Protein AF-A0A074Z6B3-F1 (afdb_monomer)

Mean predicted aligned error: 8.86 Å

Radius of gyration: 18.11 Å; Cα contacts (8 Å, |Δi|>4): 253; chains: 1; bounding box: 51×26×56 Å

Organism: Opisthorchis viverrini (NCBI:txid6198)

Solvent-accessible surface area (backbone atoms only — not comparable to full-atom values): 6747 Å² total; per-residue (Å²): 136,85,82,82,79,77,94,78,82,72,80,76,60,65,63,77,74,46,102,78,62,60,15,26,36,58,38,74,76,46,75,43,79,80,41,75,78,48,99,53,28,26,30,35,40,40,35,48,44,63,56,73,76,31,74,46,62,32,32,44,35,40,41,34,45,86,88,68,56,71,48,80,46,81,35,69,59,64,48,52,77,46,76,66,48,47,33,95,45,58,34,40,40,34,39,36,26,24,26,101,91,35,68,24,59,62,34,75,49,75,46,76,55,78,125

Foldseek 3Di:
DDDDDDPDDDLACVVVPDLDDAAFEKADWDKDFPADPDLFWTKIKIFIDGDDSHHFQWKWKWKAAPVRDIDTDIGRHRIDIDGGHTQQGKIWMKIWGHDNHHIHDIDIDIDHNPD

pLDDT: mean 82.65, std 18.63, range [33.31, 97.25]

Nearest PDB structures (foldseek):
  7mrn-assembly1_A  TM=6.875E-01  e=1.734E-03  Mus musculus
  5fn8-assembly1_B  TM=7.226E-01  e=6.589E-03  Rattus norvegicus
  7jgt-assembly1_A  TM=6.713E-01  e=3.271E-02  Caldanaerobacter subterraneus subsp. tengcongensis MB4
  5fmv-assembly2_B  TM=7.186E-01  e=1.383E-01  Homo sapiens
  8vse-assembly1_B  TM=7.416E-01  e=5.546E-01  Homo sapiens

Sequence (115 aa):
MSHHYSPLLIPYTYCLQYPFQEPSRVTGLSSNIEERITDAYVVVKVSWSYEGRCTPSHYIVVYKSVTGHEIYEKVTNRYVVFHWPEVCYPVEVFIQPEASGTRGEPLNQTISLDG

Structure (mmCIF, N/CA/C/O backbone):
data_AF-A0A074Z6B3-F1
#
_entry.id   AF-A0A074Z6B3-F1
#
loop_
_atom_site.group_PDB
_atom_site.id
_atom_site.type_symbol
_atom_site.label_atom_id
_atom_site.label_alt_id
_atom_site.label_comp_id
_atom_site.label_asym_id
_atom_site.label_entity_id
_atom_site.label_seq_id
_atom_site.pdbx_PDB_ins_code
_atom_site.Cartn_x
_atom_site.Cartn_y
_atom_site.Cartn_z
_atom_site.occupancy
_atom_site.B_iso_or_equiv
_atom_site.auth_seq_id
_atom_site.auth_comp_id
_atom_site.auth_asym_id
_atom_site.auth_atom_id
_atom_site.pdbx_PDB_model_num
ATOM 1 N N . MET A 1 1 ? -36.569 -12.163 37.914 1.00 36.69 1 MET A N 1
ATOM 2 C CA . MET A 1 1 ? -36.740 -12.601 36.513 1.00 36.69 1 MET A CA 1
ATOM 3 C C . MET A 1 1 ? -35.398 -12.423 35.830 1.00 36.69 1 MET A C 1
ATOM 5 O O . MET A 1 1 ? -34.980 -11.296 35.609 1.00 36.69 1 MET A O 1
ATOM 9 N N . SER A 1 2 ? -34.666 -13.521 35.653 1.00 33.47 2 SER A N 1
ATOM 10 C CA . SER A 1 2 ? -33.316 -13.520 35.085 1.00 33.47 2 SER A CA 1
ATOM 11 C C . SER A 1 2 ? -33.413 -13.485 33.565 1.00 33.47 2 SER A C 1
ATOM 13 O O . SER A 1 2 ? -33.958 -14.408 32.964 1.00 33.47 2 SER A O 1
ATOM 15 N N . HIS A 1 3 ? -32.904 -12.424 32.941 1.00 33.31 3 HIS A N 1
ATOM 16 C CA . HIS A 1 3 ? -32.759 -12.378 31.492 1.00 33.31 3 HIS A CA 1
ATOM 17 C C . HIS A 1 3 ? -31.548 -13.223 31.086 1.00 33.31 3 HIS A C 1
ATOM 19 O O . HIS A 1 3 ? -30.399 -12.838 31.289 1.00 33.31 3 HIS A O 1
ATOM 25 N N . HIS A 1 4 ? -31.832 -14.396 30.522 1.00 36.84 4 HIS A N 1
ATOM 26 C CA . HIS A 1 4 ? -30.887 -15.185 29.742 1.00 36.84 4 HIS A CA 1
ATOM 27 C C . HIS A 1 4 ? -30.476 -14.385 28.499 1.00 36.84 4 HIS A C 1
ATOM 29 O O . HIS A 1 4 ? -31.269 -14.225 27.573 1.00 36.84 4 HIS A O 1
ATOM 35 N N . TYR A 1 5 ? -29.237 -13.897 28.463 1.00 35.56 5 TYR A N 1
ATOM 36 C CA . TYR A 1 5 ? -28.631 -13.401 27.230 1.00 35.56 5 TYR A CA 1
ATOM 37 C C . TYR A 1 5 ? -28.004 -14.578 26.473 1.00 35.56 5 TYR A C 1
ATOM 39 O O . TYR A 1 5 ? -27.072 -15.217 26.956 1.00 35.56 5 TYR A O 1
ATOM 47 N N . SER A 1 6 ? -28.548 -14.876 25.290 1.00 37.66 6 SER A N 1
ATOM 48 C CA . SER A 1 6 ? -27.937 -15.782 24.309 1.00 37.66 6 SER A CA 1
ATOM 49 C C . SER A 1 6 ? -26.684 -15.132 23.705 1.00 37.66 6 SER A C 1
ATOM 51 O O . SER A 1 6 ? -26.794 -14.021 23.186 1.00 37.66 6 SER A O 1
ATOM 53 N N . PRO A 1 7 ? -25.507 -15.786 23.708 1.00 42.41 7 PRO A N 1
ATOM 54 C CA . PRO A 1 7 ? -24.267 -15.224 23.178 1.00 42.41 7 PRO A CA 1
ATOM 55 C C . PRO A 1 7 ? -24.048 -15.644 21.720 1.00 42.41 7 PRO A C 1
ATOM 57 O O . PRO A 1 7 ? -23.028 -16.227 21.366 1.00 42.41 7 PRO A O 1
ATOM 60 N N . LEU A 1 8 ? -25.025 -15.387 20.860 1.00 46.53 8 LEU A N 1
ATOM 61 C CA . LEU A 1 8 ? -24.901 -15.625 19.427 1.00 46.53 8 LEU A CA 1
ATOM 62 C C . LEU A 1 8 ? -25.591 -14.462 18.738 1.00 46.53 8 LEU A C 1
ATOM 64 O O . LEU A 1 8 ? -26.811 -14.479 18.684 1.00 46.53 8 LEU A O 1
ATOM 68 N N . LEU A 1 9 ? -24.821 -13.448 18.317 1.00 41.47 9 LEU A N 1
ATOM 69 C CA . LEU A 1 9 ? -25.083 -12.553 17.176 1.00 41.47 9 LEU A CA 1
ATOM 70 C C . LEU A 1 9 ? -24.001 -11.440 17.089 1.00 41.47 9 LEU A C 1
ATOM 72 O O . LEU A 1 9 ? -24.008 -10.475 17.843 1.00 41.47 9 LEU A O 1
ATOM 76 N N . ILE A 1 10 ? -23.132 -11.589 16.078 1.00 44.22 10 ILE A N 1
ATOM 77 C CA . ILE A 1 10 ? -22.523 -10.540 15.231 1.00 44.22 10 ILE A CA 1
ATOM 78 C C . ILE A 1 10 ? -21.387 -9.669 15.842 1.00 44.22 10 ILE A C 1
ATOM 80 O O . ILE A 1 10 ? -21.653 -8.696 16.544 1.00 44.22 10 ILE A O 1
ATOM 84 N N . PRO A 1 11 ? -20.104 -9.900 15.477 1.00 46.56 11 PRO A N 1
ATOM 85 C CA . PRO A 1 11 ? -18.972 -9.068 15.923 1.00 46.56 11 PRO A CA 1
ATOM 86 C C . PRO A 1 11 ? -18.930 -7.651 15.309 1.00 46.56 11 PRO A C 1
ATOM 88 O O . PRO A 1 11 ? -18.155 -6.816 15.762 1.00 46.56 11 PRO A O 1
ATOM 91 N N . TYR A 1 12 ? -19.761 -7.359 14.304 1.00 47.44 12 TYR A N 1
ATOM 92 C CA . TYR A 1 12 ? -19.749 -6.103 13.539 1.00 47.44 12 TYR A CA 1
ATOM 93 C C . TYR A 1 12 ? -20.422 -4.911 14.238 1.00 47.44 12 TYR A C 1
ATOM 95 O O . TYR A 1 12 ? -20.181 -3.767 13.860 1.00 47.44 12 TYR A O 1
ATOM 103 N N . THR A 1 13 ? -21.260 -5.143 15.250 1.00 46.38 13 THR A N 1
ATOM 104 C CA . THR A 1 13 ? -22.129 -4.088 15.806 1.00 46.38 13 THR A CA 1
ATOM 105 C C . THR A 1 13 ? -21.433 -3.205 16.849 1.00 46.38 13 THR A C 1
ATOM 107 O O . THR A 1 13 ? -21.888 -2.099 17.126 1.00 46.38 13 THR A O 1
ATOM 110 N N . TYR A 1 14 ? -20.304 -3.647 17.413 1.00 48.72 14 TYR A N 1
ATOM 111 C CA . TYR A 1 14 ? -19.674 -2.961 18.549 1.00 48.72 14 TYR A CA 1
ATOM 112 C C . TYR A 1 14 ? -19.065 -1.596 18.206 1.00 48.72 14 TYR A C 1
ATOM 114 O O . TYR A 1 14 ? -19.064 -0.704 19.052 1.00 48.72 14 TYR A O 1
ATOM 122 N N . CYS A 1 15 ? -18.616 -1.389 16.969 1.00 51.97 15 CYS A N 1
ATOM 123 C CA . CYS A 1 15 ? -17.986 -0.124 16.570 1.00 51.97 15 CYS A CA 1
ATOM 124 C C . CYS A 1 15 ? -19.003 0.969 16.213 1.00 51.97 15 CYS A C 1
ATOM 126 O O . CYS A 1 15 ? -18.628 2.126 16.062 1.00 51.97 15 CYS A O 1
ATOM 128 N N . LEU A 1 16 ? -20.295 0.626 16.127 1.00 51.47 16 LEU A N 1
ATOM 129 C CA . LEU A 1 16 ? -21.389 1.588 15.950 1.00 51.47 16 LEU A CA 1
ATOM 130 C C . LEU A 1 16 ? -21.952 2.097 17.287 1.00 51.47 16 LEU A C 1
ATOM 132 O O . LEU A 1 16 ? -22.786 2.998 17.292 1.00 51.47 16 LEU A O 1
ATOM 136 N N . GLN A 1 17 ? -21.532 1.515 18.418 1.00 49.59 17 GLN A N 1
ATOM 137 C CA . GLN A 1 17 ? -22.194 1.716 19.711 1.00 49.59 17 GLN A CA 1
ATOM 138 C C . GLN A 1 17 ? -21.457 2.688 20.648 1.00 49.59 17 GLN A C 1
ATOM 140 O O . GLN A 1 17 ? -22.031 3.119 21.645 1.00 49.59 17 GLN A O 1
ATOM 145 N N . TYR A 1 18 ? -20.229 3.093 20.300 1.00 50.94 18 TYR A N 1
ATOM 146 C CA . TYR A 1 18 ? -19.475 4.145 20.987 1.00 50.94 18 TYR A CA 1
ATOM 147 C C . TYR A 1 18 ? -18.927 5.149 19.964 1.00 50.94 18 TYR A C 1
ATOM 149 O O . TYR A 1 18 ? -18.315 4.726 18.987 1.00 50.94 18 TYR A O 1
ATOM 157 N N . PRO A 1 19 ? -19.090 6.467 20.171 1.00 53.47 19 PRO A N 1
ATOM 158 C CA . PRO A 1 19 ? -18.846 7.478 19.137 1.00 53.47 19 PRO A CA 1
ATOM 159 C C . PRO A 1 19 ? -17.371 7.677 18.738 1.00 53.47 19 PRO A C 1
ATOM 161 O O . PRO A 1 19 ? -17.085 8.597 17.981 1.00 53.47 19 PRO A O 1
ATOM 164 N N . PHE A 1 20 ? -16.425 6.878 19.245 1.00 57.91 20 PHE A N 1
ATOM 165 C CA . PHE A 1 20 ? -14.997 7.196 19.143 1.00 57.91 20 PHE A CA 1
ATOM 166 C C . PHE A 1 20 ? -14.073 5.973 19.285 1.00 57.91 20 PHE A C 1
ATOM 168 O O . PHE A 1 20 ? -13.114 6.000 20.051 1.00 57.91 20 PHE A O 1
ATOM 175 N N . GLN A 1 21 ? -14.363 4.862 18.601 1.00 69.44 21 GLN A N 1
ATOM 176 C CA . GLN A 1 21 ? -13.379 3.777 18.504 1.00 69.44 21 GLN A CA 1
ATOM 177 C C . GLN A 1 21 ? -12.494 3.973 17.276 1.00 69.44 21 GLN A C 1
ATOM 179 O O . GLN A 1 21 ? -12.975 4.213 16.168 1.00 69.44 21 GLN A O 1
ATOM 184 N N . GLU A 1 22 ? -11.187 3.913 17.510 1.00 82.88 22 GLU A N 1
ATOM 185 C CA . GLU A 1 22 ? -10.175 3.996 16.469 1.00 82.88 22 GLU A CA 1
ATOM 186 C C . GLU A 1 22 ? -10.283 2.774 15.530 1.00 82.88 22 GLU A C 1
ATOM 188 O O . GLU A 1 22 ? -10.503 1.652 16.005 1.00 82.88 22 GLU A O 1
ATOM 193 N N . PRO A 1 23 ? -10.167 2.957 14.201 1.00 89.62 23 PRO A N 1
ATOM 194 C CA . PRO A 1 23 ? -10.106 1.851 13.254 1.00 89.62 23 PRO A CA 1
ATOM 195 C C . PRO A 1 23 ? -8.964 0.890 13.596 1.00 89.62 23 PRO A C 1
ATOM 197 O O . PRO A 1 23 ? -7.897 1.311 14.036 1.00 89.62 23 PRO A O 1
ATOM 200 N N . SER A 1 24 ? -9.170 -0.403 13.347 1.00 91.81 24 SER A N 1
ATOM 201 C CA . SER A 1 24 ? -8.140 -1.420 13.581 1.00 91.81 24 SER A CA 1
ATOM 202 C C . SER A 1 24 ? -6.878 -1.096 12.790 1.00 91.81 24 SER A C 1
ATOM 204 O O . SER A 1 24 ? -6.944 -0.775 11.598 1.00 91.81 24 SER A O 1
ATOM 206 N N . ARG A 1 25 ? -5.734 -1.236 13.461 1.00 92.56 25 ARG A N 1
ATOM 207 C CA . ARG A 1 25 ? -4.411 -1.027 12.883 1.00 92.56 25 ARG A CA 1
ATOM 208 C C . ARG A 1 25 ? -4.192 -1.971 11.704 1.00 92.56 25 ARG A C 1
ATOM 210 O O . ARG A 1 25 ? -4.504 -3.161 11.785 1.00 92.56 25 ARG A O 1
ATOM 217 N N . VAL A 1 26 ? -3.620 -1.441 10.626 1.00 95.88 26 VAL A N 1
ATOM 218 C CA . VAL A 1 26 ? -3.225 -2.220 9.447 1.00 95.88 26 VAL A CA 1
ATOM 219 C C . VAL A 1 26 ? -1.947 -3.009 9.742 1.00 95.88 26 VAL A C 1
ATOM 221 O O . VAL A 1 26 ? -0.985 -2.472 10.290 1.00 95.88 26 VAL A O 1
ATOM 224 N N . THR A 1 27 ? -1.932 -4.287 9.372 1.00 94.56 27 THR A N 1
ATOM 225 C CA . THR A 1 27 ? -0.810 -5.214 9.588 1.00 94.56 27 THR A CA 1
ATOM 226 C C . THR A 1 27 ? -0.641 -6.148 8.389 1.00 94.56 27 THR A C 1
ATOM 228 O O . THR A 1 27 ? -1.467 -6.160 7.479 1.00 94.56 27 THR A O 1
ATOM 231 N N . GLY A 1 28 ? 0.431 -6.948 8.366 1.00 92.50 28 GLY A N 1
ATOM 232 C CA . GLY A 1 28 ? 0.587 -8.034 7.389 1.00 92.50 28 GLY A CA 1
ATOM 233 C C . GLY A 1 28 ? 0.575 -7.572 5.930 1.00 92.50 28 GLY A C 1
ATOM 234 O O . GLY A 1 28 ? -0.088 -8.197 5.101 1.00 92.50 28 GLY A O 1
ATOM 235 N N . LEU A 1 29 ? 1.252 -6.460 5.630 1.00 94.44 29 LEU A N 1
ATOM 236 C CA . LEU A 1 29 ? 1.400 -5.978 4.261 1.00 94.44 29 LEU A CA 1
ATOM 237 C C . LEU A 1 29 ? 2.155 -7.009 3.423 1.00 94.44 29 LEU A C 1
ATOM 239 O O . LEU A 1 29 ? 3.200 -7.517 3.828 1.00 94.44 29 LEU A O 1
ATOM 243 N N . SER A 1 30 ? 1.620 -7.302 2.248 1.00 93.56 30 SER A N 1
ATOM 244 C CA . SER A 1 30 ? 2.207 -8.221 1.284 1.00 93.56 30 SER A CA 1
ATOM 245 C C . SER A 1 30 ? 2.006 -7.700 -0.129 1.00 93.56 30 SER A C 1
ATOM 247 O O . SER A 1 30 ? 1.013 -7.030 -0.427 1.00 93.56 30 SER A O 1
ATOM 249 N N . SER A 1 31 ? 2.954 -8.020 -1.000 1.00 92.94 31 SER A N 1
ATOM 250 C CA . SER A 1 31 ? 2.913 -7.713 -2.422 1.00 92.94 31 SER A CA 1
ATOM 251 C C . SER A 1 31 ? 2.920 -9.002 -3.233 1.00 92.94 31 SER A C 1
ATOM 253 O O . SER A 1 31 ? 3.572 -9.984 -2.880 1.00 92.94 31 SER A O 1
ATOM 255 N N . ASN A 1 32 ? 2.172 -9.003 -4.329 1.00 93.81 32 ASN A N 1
ATOM 256 C CA . ASN A 1 32 ? 2.195 -10.066 -5.318 1.00 93.81 32 ASN A CA 1
ATOM 257 C C . ASN A 1 32 ? 2.232 -9.455 -6.719 1.00 93.81 32 ASN A C 1
ATOM 259 O O . ASN A 1 32 ? 1.458 -8.545 -7.019 1.00 93.81 32 ASN A O 1
ATOM 263 N N . ILE A 1 33 ? 3.145 -9.939 -7.560 1.00 93.81 33 ILE A N 1
ATOM 264 C CA . ILE A 1 33 ? 3.173 -9.591 -8.981 1.00 93.81 33 ILE A CA 1
ATOM 265 C C . ILE A 1 33 ? 2.089 -10.418 -9.669 1.00 93.81 33 ILE A C 1
ATOM 267 O O . ILE A 1 33 ? 2.221 -11.634 -9.782 1.00 93.81 33 ILE A O 1
ATOM 271 N N . GLU A 1 34 ? 1.040 -9.745 -10.129 1.00 95.75 34 GLU A N 1
ATOM 272 C CA . GLU A 1 34 ? -0.065 -10.371 -10.863 1.00 95.75 34 GLU A CA 1
ATOM 273 C C . GLU A 1 34 ? 0.297 -10.533 -12.348 1.00 95.75 34 GLU A C 1
ATOM 275 O O . GLU A 1 34 ? -0.074 -11.517 -12.984 1.00 95.75 34 GLU A O 1
ATOM 280 N N . GLU A 1 35 ? 1.063 -9.587 -12.902 1.00 9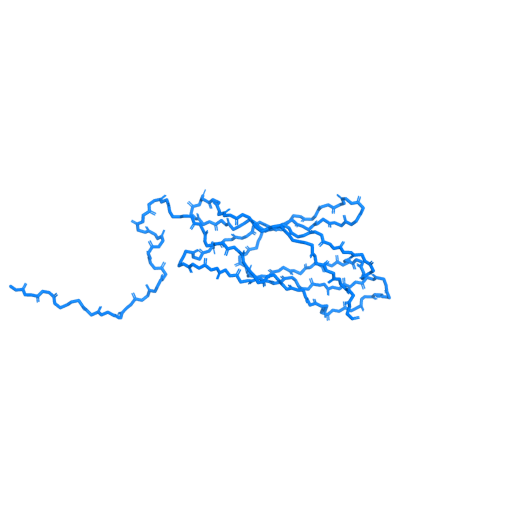5.62 35 GLU A N 1
ATOM 281 C CA . GLU A 1 35 ? 1.462 -9.577 -14.311 1.00 95.62 35 GLU A CA 1
ATOM 282 C C . GLU A 1 35 ? 2.825 -8.892 -14.496 1.00 95.62 35 GLU A C 1
ATOM 284 O O . GLU A 1 35 ? 3.122 -7.888 -13.846 1.00 95.62 35 GLU A O 1
ATOM 289 N N . ARG A 1 36 ? 3.655 -9.407 -15.411 1.00 94.44 36 ARG A N 1
ATOM 290 C CA . ARG A 1 36 ? 4.854 -8.716 -15.916 1.00 94.44 36 ARG A CA 1
ATOM 291 C C . ARG A 1 36 ? 4.514 -8.075 -17.255 1.00 94.44 36 ARG A C 1
ATOM 293 O O . ARG A 1 36 ? 4.300 -8.789 -18.228 1.00 94.44 36 ARG A O 1
ATOM 300 N N . ILE A 1 37 ? 4.469 -6.745 -17.289 1.00 93.56 37 ILE A N 1
ATOM 301 C CA . ILE A 1 37 ? 4.149 -5.987 -18.504 1.00 93.56 37 ILE A CA 1
ATOM 302 C C . ILE A 1 37 ? 5.383 -5.925 -19.410 1.00 93.56 37 ILE A C 1
ATOM 304 O O . ILE A 1 37 ? 5.301 -6.146 -20.616 1.00 93.56 37 ILE A O 1
ATOM 308 N N . THR A 1 38 ? 6.543 -5.641 -18.813 1.00 92.12 38 THR A N 1
ATOM 309 C CA . THR A 1 38 ? 7.865 -5.707 -19.447 1.00 92.12 38 THR A CA 1
ATOM 310 C C . THR A 1 38 ? 8.880 -6.284 -18.456 1.00 92.12 38 THR A C 1
ATOM 312 O O . THR A 1 38 ? 8.544 -6.559 -17.303 1.00 92.12 38 THR A O 1
ATOM 315 N N . ASP A 1 39 ? 10.145 -6.413 -18.865 1.00 89.50 39 ASP A N 1
ATOM 316 C CA . ASP A 1 39 ? 11.232 -6.775 -17.943 1.00 89.50 39 ASP A CA 1
ATOM 317 C C . ASP A 1 39 ? 11.440 -5.733 -16.826 1.00 89.50 39 ASP A C 1
ATOM 319 O O . ASP A 1 39 ? 11.986 -6.057 -15.773 1.00 89.50 39 ASP A O 1
ATOM 323 N N . ALA A 1 40 ? 10.982 -4.493 -17.036 1.00 89.50 40 ALA A N 1
ATOM 324 C CA . ALA A 1 40 ? 11.098 -3.399 -16.076 1.00 89.50 40 ALA A CA 1
ATOM 325 C C . ALA A 1 40 ? 9.811 -3.153 -15.273 1.00 89.50 40 ALA A C 1
ATOM 327 O O . ALA A 1 40 ? 9.904 -2.789 -14.103 1.00 89.50 40 ALA A O 1
ATOM 328 N N . TYR A 1 41 ? 8.628 -3.348 -15.869 1.00 91.44 41 TYR A N 1
ATOM 329 C CA . TYR A 1 41 ? 7.344 -2.932 -15.293 1.00 91.44 41 TYR A CA 1
ATOM 330 C C . TYR 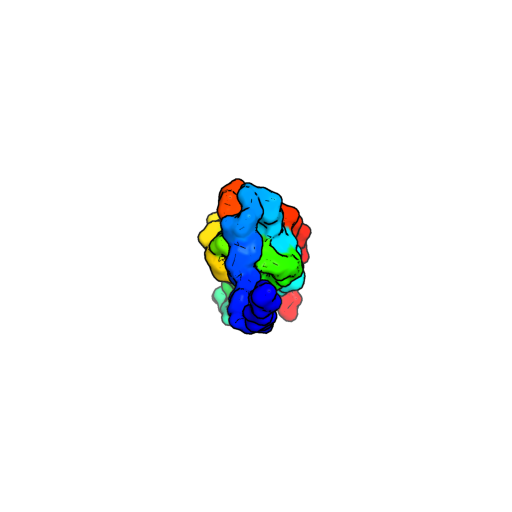A 1 41 ? 6.399 -4.101 -15.012 1.00 91.44 41 TYR A C 1
ATOM 332 O O . TYR A 1 41 ? 6.246 -5.012 -15.828 1.00 91.44 41 TYR A O 1
ATOM 340 N N . VAL A 1 42 ? 5.696 -4.030 -13.883 1.00 93.69 42 VAL A N 1
ATOM 341 C CA . VAL A 1 42 ? 4.740 -5.051 -13.421 1.00 93.69 42 VAL A CA 1
ATOM 342 C C . VAL A 1 42 ? 3.362 -4.470 -13.110 1.00 93.69 42 VAL A C 1
ATOM 344 O O . VAL A 1 42 ? 3.176 -3.258 -13.036 1.00 93.69 42 VAL A O 1
ATOM 3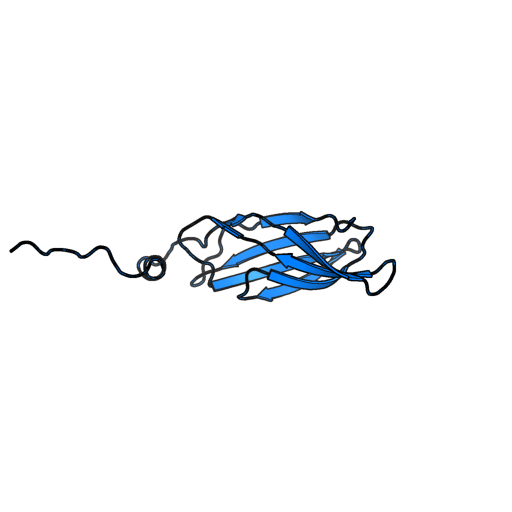47 N N . VAL A 1 43 ? 2.388 -5.353 -12.913 1.00 94.00 43 VAL A N 1
ATOM 348 C CA . VAL A 1 43 ? 1.161 -5.088 -12.161 1.00 94.00 43 VAL A CA 1
ATOM 349 C C . VAL A 1 43 ? 1.315 -5.752 -10.799 1.00 94.00 43 VAL A C 1
ATOM 351 O O . VAL A 1 43 ? 1.557 -6.957 -10.713 1.00 94.00 43 VAL A O 1
ATOM 354 N N . VAL A 1 44 ? 1.190 -4.969 -9.728 1.00 93.19 44 VAL A N 1
ATOM 355 C CA . VAL A 1 44 ? 1.377 -5.450 -8.354 1.00 93.19 44 VAL A CA 1
ATOM 356 C C . VAL A 1 44 ? 0.087 -5.295 -7.579 1.00 93.19 44 VAL A C 1
ATOM 358 O O . VAL A 1 44 ? -0.450 -4.194 -7.447 1.00 93.19 44 VAL A O 1
ATOM 361 N N . LYS A 1 45 ? -0.373 -6.395 -6.993 1.00 95.25 45 LYS A N 1
ATOM 362 C CA . LYS A 1 45 ? -1.400 -6.379 -5.965 1.00 95.25 45 LYS A CA 1
ATOM 363 C C . LYS A 1 45 ? -0.74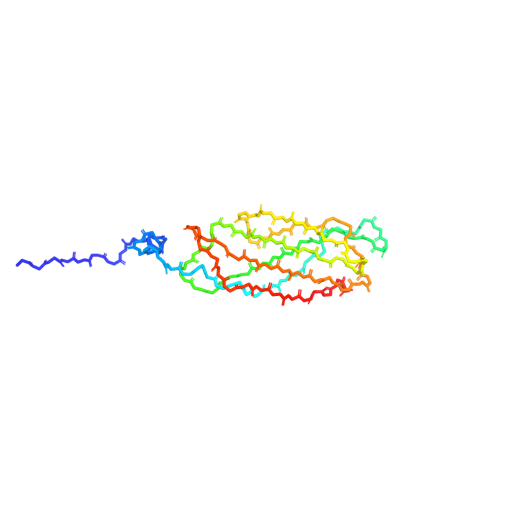1 -6.245 -4.605 1.00 95.25 45 LYS A C 1
ATOM 365 O O . LYS A 1 45 ? 0.003 -7.121 -4.169 1.00 95.25 45 LYS A O 1
ATOM 370 N N . VAL A 1 46 ? -1.049 -5.154 -3.922 1.00 95.19 46 VAL A N 1
ATOM 371 C CA . VAL A 1 46 ? -0.647 -4.934 -2.535 1.00 95.19 46 VAL A CA 1
ATOM 372 C C . VAL A 1 46 ? -1.846 -5.234 -1.657 1.00 95.19 46 VAL A C 1
ATOM 374 O O . VAL A 1 46 ? -2.924 -4.686 -1.878 1.00 95.19 46 VAL A O 1
ATOM 377 N N . SER A 1 47 ? -1.679 -6.120 -0.682 1.00 96.31 47 SER A N 1
ATOM 378 C CA . SER A 1 47 ? -2.745 -6.534 0.226 1.00 96.31 47 SER A CA 1
ATOM 379 C C . SER A 1 47 ? -2.295 -6.494 1.676 1.00 96.31 47 SER A C 1
ATOM 381 O O . SER A 1 47 ? -1.105 -6.582 1.971 1.00 96.31 47 SER A O 1
ATOM 383 N N . TRP A 1 48 ? -3.250 -6.329 2.583 1.00 96.38 48 TRP A N 1
ATOM 384 C CA . TRP A 1 48 ? -2.979 -6.205 4.010 1.00 96.38 48 TRP A CA 1
ATOM 385 C C . TRP A 1 48 ? -4.050 -6.889 4.853 1.00 96.38 48 TRP A C 1
ATOM 387 O O . TRP A 1 48 ? -5.148 -7.227 4.406 1.00 96.38 48 TRP A O 1
ATOM 397 N N . SER A 1 49 ? -3.709 -7.070 6.119 1.00 95.25 49 SER A N 1
ATOM 398 C CA . SER A 1 49 ? -4.600 -7.491 7.190 1.00 95.25 49 SER A CA 1
ATOM 399 C C . SER A 1 49 ? -4.837 -6.336 8.165 1.00 95.25 49 SER A C 1
ATOM 401 O O . SER A 1 49 ? -4.339 -5.222 7.990 1.00 95.25 49 SER A O 1
ATOM 403 N N . TYR A 1 50 ? -5.651 -6.582 9.184 1.00 91.38 50 TYR A N 1
ATOM 404 C CA . TYR A 1 50 ? -5.803 -5.671 10.309 1.00 91.38 50 TYR A CA 1
ATOM 405 C C . TYR A 1 50 ? -5.944 -6.469 11.599 1.00 91.38 50 TYR A C 1
ATOM 407 O O . TYR A 1 50 ? -6.464 -7.587 11.593 1.00 91.38 50 TYR A O 1
ATOM 415 N N . GLU A 1 51 ? -5.519 -5.871 12.705 1.00 87.06 51 GLU A N 1
ATOM 416 C CA . GLU A 1 51 ? -5.671 -6.441 14.040 1.00 87.06 51 GLU A CA 1
ATOM 417 C C . GLU A 1 51 ? -6.624 -5.587 14.868 1.00 87.06 51 GLU A C 1
ATOM 419 O O . GLU A 1 51 ? -6.398 -4.396 15.079 1.00 87.06 51 GLU A O 1
ATOM 424 N N . GLY A 1 52 ? -7.710 -6.199 15.337 1.00 81.94 52 GLY A N 1
ATOM 425 C CA . GLY A 1 52 ? -8.704 -5.526 16.162 1.00 81.94 52 GLY A CA 1
ATOM 426 C C . GLY A 1 52 ? -10.133 -5.889 15.791 1.00 81.94 52 GLY A C 1
ATOM 427 O O . GLY A 1 52 ? -10.401 -6.686 14.892 1.00 81.94 52 GLY A O 1
ATOM 428 N N . ARG A 1 53 ? -11.074 -5.322 16.548 1.00 80.56 53 ARG A N 1
ATOM 429 C CA . ARG A 1 53 ? -12.514 -5.564 16.367 1.00 80.56 53 ARG A CA 1
ATOM 430 C C . ARG A 1 53 ? -13.186 -4.500 15.504 1.00 80.56 53 ARG A C 1
ATOM 432 O O . ARG A 1 53 ? -14.244 -4.770 14.942 1.00 80.56 53 ARG A O 1
ATOM 439 N N . CYS A 1 54 ? -12.568 -3.326 15.358 1.00 85.56 54 CYS A N 1
ATOM 440 C CA . CYS A 1 54 ? -13.123 -2.242 14.556 1.00 85.56 54 CYS A CA 1
ATOM 441 C C . CYS A 1 54 ? -12.630 -2.265 13.132 1.00 85.56 54 CYS A C 1
ATOM 443 O O . CYS A 1 54 ? -11.562 -1.760 12.811 1.00 85.56 54 CYS A O 1
ATOM 445 N N . THR A 1 55 ? -13.434 -2.892 12.283 1.00 87.69 55 THR A N 1
ATOM 446 C CA . THR A 1 55 ? -13.137 -3.027 10.863 1.00 87.69 55 THR A CA 1
ATOM 447 C C . THR A 1 55 ? -13.150 -1.640 10.212 1.00 87.69 55 THR A C 1
ATOM 449 O O . THR A 1 55 ? -14.162 -0.943 10.326 1.00 87.69 55 THR A O 1
ATOM 452 N N . PRO A 1 56 ? -12.060 -1.223 9.547 1.00 90.12 56 PRO A N 1
ATOM 453 C CA . PRO A 1 56 ? -12.050 0.009 8.764 1.00 90.12 56 PRO A CA 1
ATOM 454 C C . PRO A 1 56 ? -13.112 -0.035 7.656 1.00 90.12 56 PRO A C 1
ATOM 456 O O . PRO A 1 56 ? -13.291 -1.070 7.014 1.00 90.12 56 PRO A O 1
ATOM 459 N N . SER A 1 57 ? -13.821 1.072 7.423 1.00 91.69 57 SER A N 1
ATOM 460 C CA . SER A 1 57 ? -14.789 1.180 6.320 1.00 91.69 57 SER A CA 1
ATOM 461 C C . SER A 1 57 ? -14.103 1.435 4.982 1.00 91.69 57 SER A C 1
ATOM 463 O O . SER A 1 57 ? -14.602 1.030 3.933 1.00 91.69 57 SER A O 1
ATOM 465 N N . HIS A 1 58 ? -12.957 2.111 5.016 1.00 93.81 58 HIS A N 1
ATOM 466 C CA . HIS A 1 58 ? -12.120 2.369 3.855 1.00 93.81 58 HIS A CA 1
ATOM 467 C C . HIS A 1 58 ? -10.676 2.625 4.279 1.00 93.81 58 HIS A C 1
ATOM 469 O O . HIS A 1 58 ? -10.376 2.904 5.441 1.00 93.81 58 HIS A O 1
ATOM 475 N N . TYR A 1 59 ? -9.787 2.537 3.302 1.00 96.12 59 TYR A N 1
ATOM 476 C CA . TYR A 1 59 ? -8.360 2.757 3.428 1.00 96.12 59 TYR A CA 1
ATOM 477 C C . TYR A 1 59 ? -7.955 3.832 2.429 1.00 96.12 59 TYR A C 1
ATOM 479 O O . TYR A 1 59 ? -8.309 3.752 1.250 1.00 96.12 59 TYR A O 1
ATOM 487 N N . ILE A 1 60 ? -7.225 4.836 2.903 1.00 96.12 60 ILE A N 1
ATOM 488 C CA . ILE A 1 60 ? -6.491 5.746 2.029 1.00 96.12 60 ILE A CA 1
ATOM 489 C C . ILE A 1 60 ? -5.112 5.133 1.841 1.00 96.12 60 ILE A C 1
ATOM 491 O O . ILE A 1 60 ? -4.403 4.905 2.820 1.00 96.12 60 ILE A O 1
ATOM 495 N N . VAL A 1 61 ? -4.753 4.852 0.598 1.00 96.94 61 VAL A N 1
ATOM 496 C CA . VAL A 1 61 ? -3.469 4.272 0.234 1.00 96.94 61 VAL A CA 1
ATOM 497 C C . VAL A 1 61 ? -2.687 5.289 -0.576 1.00 96.94 61 VAL A C 1
ATOM 499 O O . VAL A 1 61 ? -3.210 5.856 -1.533 1.00 96.94 61 VAL A O 1
ATOM 502 N N . VAL A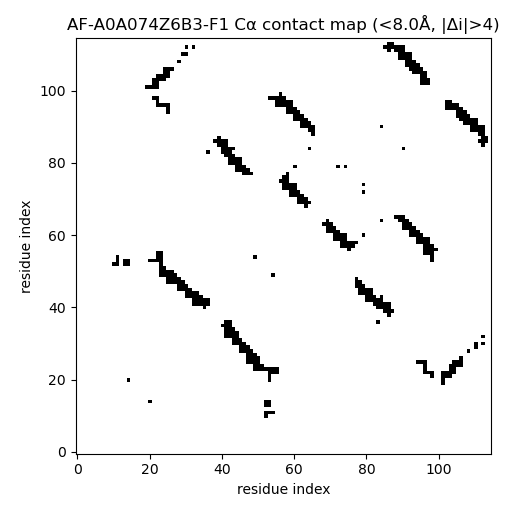 1 62 ? -1.435 5.506 -0.191 1.00 95.50 62 VAL A N 1
ATOM 503 C CA . VAL A 1 62 ? -0.475 6.281 -0.972 1.00 95.50 62 VAL A CA 1
ATOM 504 C C . VAL A 1 62 ? 0.646 5.349 -1.381 1.00 95.50 62 VAL A C 1
ATOM 506 O O . VAL A 1 62 ? 1.287 4.722 -0.540 1.00 95.50 62 VAL A O 1
ATOM 509 N N . TYR A 1 63 ? 0.858 5.254 -2.683 1.00 92.25 63 TYR A N 1
ATOM 510 C CA . TYR A 1 63 ? 1.998 4.576 -3.271 1.00 92.25 63 TYR A CA 1
ATOM 511 C C . TYR A 1 63 ? 2.978 5.622 -3.762 1.00 92.25 63 TYR A C 1
ATOM 513 O O . TYR A 1 63 ? 2.603 6.488 -4.552 1.00 92.25 63 TYR A O 1
ATOM 521 N N . LYS A 1 64 ? 4.230 5.533 -3.327 1.00 91.75 64 LYS A N 1
ATOM 522 C CA . LYS A 1 64 ? 5.287 6.444 -3.748 1.00 91.75 64 LYS A CA 1
ATOM 523 C C . LYS A 1 64 ? 6.342 5.692 -4.540 1.00 91.75 64 LYS A C 1
ATOM 525 O O . LYS A 1 64 ? 7.004 4.783 -4.038 1.00 91.75 64 LYS A O 1
ATOM 530 N N . SER A 1 65 ? 6.477 6.090 -5.799 1.00 81.19 65 SER A N 1
ATOM 531 C CA . SER A 1 65 ? 7.523 5.600 -6.696 1.00 81.19 65 SER A CA 1
ATOM 532 C C . SER A 1 65 ? 8.887 6.205 -6.355 1.00 81.19 65 SER A C 1
ATOM 534 O O . SER A 1 65 ? 8.985 7.234 -5.682 1.00 81.19 65 SER A O 1
ATOM 536 N N . VAL A 1 66 ? 9.953 5.617 -6.898 1.00 78.69 66 VAL A N 1
ATOM 537 C CA . VAL A 1 66 ? 11.332 6.100 -6.707 1.00 78.69 66 VAL A CA 1
ATOM 538 C C . VAL A 1 66 ? 11.605 7.481 -7.292 1.00 78.69 66 VAL A C 1
ATOM 540 O O . VAL A 1 66 ? 12.491 8.183 -6.813 1.00 78.69 66 VAL A O 1
ATOM 543 N N . THR A 1 67 ? 10.827 7.912 -8.285 1.00 81.44 67 THR A N 1
ATOM 544 C CA . THR A 1 67 ? 10.905 9.274 -8.838 1.00 81.44 67 THR A CA 1
ATOM 545 C C . THR A 1 67 ? 10.181 10.302 -7.965 1.00 81.44 67 THR A C 1
ATOM 547 O O . THR A 1 67 ? 10.169 11.489 -8.286 1.00 81.44 67 THR A O 1
ATOM 550 N N . GLY A 1 68 ? 9.581 9.864 -6.852 1.00 81.81 68 GLY A N 1
ATOM 551 C CA . GLY A 1 68 ? 8.802 10.696 -5.943 1.00 81.81 68 GLY A CA 1
ATOM 552 C C . GLY A 1 68 ? 7.365 10.934 -6.405 1.00 81.81 68 GLY A C 1
ATOM 553 O O . GLY A 1 68 ? 6.639 11.657 -5.728 1.00 81.81 68 GLY A O 1
ATOM 554 N N . HIS A 1 69 ? 6.935 10.335 -7.522 1.00 85.31 69 HIS A N 1
ATOM 555 C CA . HIS A 1 69 ? 5.538 10.389 -7.940 1.00 85.31 69 HIS A CA 1
ATOM 556 C C . HIS A 1 69 ? 4.672 9.563 -6.984 1.00 85.31 69 HIS A C 1
ATOM 558 O O . HIS A 1 69 ? 4.983 8.397 -6.716 1.00 85.31 69 HIS A O 1
ATOM 564 N N . GLU A 1 70 ? 3.602 10.183 -6.489 1.00 91.12 70 GLU A N 1
ATOM 565 C CA . GLU A 1 70 ? 2.677 9.613 -5.515 1.00 91.12 70 GLU A CA 1
ATOM 566 C C . GLU A 1 70 ? 1.319 9.334 -6.165 1.00 91.12 70 GLU A C 1
ATOM 568 O O . GLU A 1 70 ? 0.727 10.202 -6.807 1.00 91.12 70 GLU A O 1
ATOM 573 N N . ILE A 1 71 ? 0.823 8.113 -5.984 1.00 89.94 71 ILE A N 1
ATOM 574 C CA . ILE A 1 71 ? -0.493 7.668 -6.438 1.00 89.94 71 ILE A CA 1
ATOM 575 C C . ILE A 1 71 ? -1.377 7.511 -5.208 1.00 89.94 71 ILE A C 1
ATOM 577 O O . ILE A 1 71 ? -1.013 6.815 -4.259 1.00 89.94 71 ILE A O 1
ATOM 581 N N . TYR A 1 72 ? -2.540 8.154 -5.245 1.00 93.81 72 TYR A N 1
ATOM 582 C CA . TYR A 1 72 ? -3.495 8.196 -4.147 1.00 93.81 72 TYR A CA 1
ATOM 583 C C . TYR A 1 72 ? -4.730 7.379 -4.500 1.00 93.81 72 TYR A C 1
ATOM 585 O O . TYR A 1 72 ? -5.406 7.670 -5.482 1.00 93.81 72 TYR A O 1
ATOM 593 N N . GLU A 1 73 ? -5.055 6.402 -3.660 1.00 94.81 73 GLU A N 1
ATOM 594 C CA . GLU A 1 73 ? -6.208 5.527 -3.840 1.00 94.81 73 GLU A CA 1
ATOM 595 C C . GLU A 1 73 ? -7.058 5.483 -2.574 1.00 94.81 73 GLU A C 1
ATOM 597 O O . GLU A 1 73 ? -6.548 5.429 -1.454 1.00 94.81 73 GLU A O 1
ATOM 602 N N . LYS A 1 74 ? -8.382 5.482 -2.742 1.00 95.50 74 LYS A N 1
ATOM 603 C CA . LYS A 1 74 ? -9.326 5.262 -1.643 1.00 95.50 74 LYS A CA 1
ATOM 604 C C . LYS A 1 74 ? -10.105 3.988 -1.918 1.00 95.50 74 LYS A C 1
ATOM 606 O O . LYS A 1 74 ? -10.959 3.961 -2.800 1.00 95.50 74 LYS A O 1
ATOM 611 N N . VAL A 1 75 ? -9.837 2.945 -1.138 1.00 96.19 75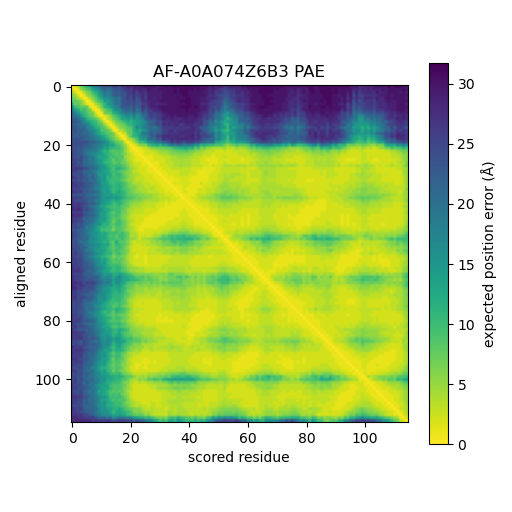 VAL A N 1
ATOM 612 C CA . VAL A 1 75 ? -10.401 1.608 -1.363 1.00 96.19 75 VAL A CA 1
ATOM 613 C C . VAL A 1 75 ? -11.176 1.112 -0.150 1.00 96.19 75 VAL A C 1
ATOM 615 O O . VAL A 1 75 ? -10.835 1.403 0.992 1.00 96.19 75 VAL A O 1
ATOM 618 N N . THR A 1 76 ? -12.228 0.334 -0.385 1.00 94.69 76 THR A N 1
ATOM 619 C CA . THR A 1 76 ? -12.946 -0.409 0.669 1.00 94.69 76 THR A CA 1
ATOM 620 C C . THR A 1 76 ? -12.395 -1.823 0.844 1.00 94.69 76 THR A C 1
ATOM 622 O O . THR A 1 76 ? -12.597 -2.459 1.876 1.00 94.69 76 THR A O 1
ATOM 625 N N . ASN A 1 77 ? -11.696 -2.329 -0.173 1.00 95.19 77 ASN A N 1
ATOM 626 C CA . ASN A 1 77 ? -11.045 -3.628 -0.142 1.00 95.19 77 ASN A CA 1
ATOM 627 C C . ASN A 1 77 ? -9.744 -3.570 0.667 1.00 95.19 77 ASN A C 1
ATOM 629 O O . ASN A 1 77 ? -9.113 -2.525 0.788 1.00 95.19 77 ASN A O 1
ATOM 633 N N . ARG A 1 78 ? -9.300 -4.729 1.160 1.00 95.38 78 ARG A N 1
ATOM 634 C CA . ARG A 1 78 ? -8.003 -4.899 1.847 1.00 95.38 78 ARG A CA 1
ATOM 635 C C . ARG A 1 78 ? -6.835 -5.111 0.880 1.00 95.38 78 ARG A C 1
ATOM 637 O O . ARG A 1 78 ? -5.880 -5.826 1.177 1.00 95.38 78 ARG A O 1
ATOM 644 N N . TYR A 1 79 ? -6.989 -4.590 -0.327 1.00 96.62 79 TYR A N 1
ATOM 645 C CA . TYR A 1 79 ? -5.973 -4.630 -1.356 1.00 96.62 79 TYR A CA 1
ATOM 646 C C . TYR A 1 79 ? -6.167 -3.467 -2.322 1.00 96.62 79 TYR A C 1
ATOM 648 O O . TYR A 1 79 ? -7.266 -2.922 -2.458 1.00 96.62 79 TYR A O 1
ATOM 656 N N . VAL A 1 80 ? -5.095 -3.147 -3.030 1.00 96.00 80 VAL A N 1
ATOM 657 C CA . VAL A 1 80 ? -5.061 -2.215 -4.153 1.00 96.00 80 VAL A CA 1
ATOM 658 C C . VAL A 1 80 ? -4.159 -2.803 -5.236 1.00 96.00 80 VAL A C 1
ATOM 660 O O . VAL A 1 80 ? -3.271 -3.606 -4.942 1.00 96.00 80 VAL A O 1
ATOM 663 N N . VAL A 1 81 ? -4.415 -2.444 -6.490 1.00 94.50 81 VAL A N 1
ATOM 664 C CA . VAL A 1 81 ? -3.613 -2.889 -7.631 1.00 94.50 81 VAL A CA 1
ATOM 665 C C . VAL A 1 81 ? -2.929 -1.677 -8.239 1.00 94.50 81 VAL A C 1
ATOM 667 O O . VAL A 1 81 ? -3.598 -0.767 -8.726 1.00 94.50 81 VAL A O 1
ATOM 670 N N . PHE A 1 82 ? -1.601 -1.678 -8.221 1.00 91.69 82 PHE A N 1
ATOM 671 C CA . PHE A 1 82 ? -0.790 -0.654 -8.863 1.00 91.69 82 PHE A CA 1
ATOM 672 C C . PHE A 1 82 ? -0.301 -1.157 -10.215 1.00 91.69 82 PHE A C 1
ATOM 674 O O . PHE A 1 82 ? 0.225 -2.265 -10.330 1.00 91.69 82 PHE A O 1
ATOM 681 N N . HIS A 1 83 ? -0.465 -0.318 -11.231 1.00 91.00 83 HIS A N 1
ATOM 682 C CA . HIS A 1 83 ? 0.030 -0.575 -12.577 1.00 91.00 83 HIS A CA 1
ATOM 683 C C . HIS A 1 83 ? 1.318 0.206 -12.790 1.00 91.00 83 HIS A C 1
ATOM 685 O O . HIS A 1 83 ? 1.414 1.356 -12.354 1.00 91.00 83 HIS A O 1
ATOM 691 N N . TRP A 1 84 ? 2.289 -0.417 -13.458 1.00 90.69 84 TRP A N 1
ATOM 692 C CA . TRP A 1 84 ? 3.580 0.184 -13.790 1.00 90.69 84 TRP A CA 1
ATOM 693 C C . TRP A 1 84 ? 4.580 0.427 -12.636 1.00 90.69 84 TRP A C 1
ATOM 695 O O . TRP A 1 84 ? 5.472 1.255 -12.828 1.00 90.69 84 TRP A O 1
ATOM 705 N N . PRO A 1 85 ? 4.543 -0.262 -11.469 1.00 89.94 85 PRO A N 1
ATOM 706 C CA . PRO A 1 85 ? 5.723 -0.323 -10.614 1.00 89.94 85 PRO A CA 1
ATOM 707 C C . PRO A 1 85 ? 6.941 -0.880 -11.347 1.00 89.94 85 PRO A C 1
ATOM 709 O O . PRO A 1 85 ? 6.825 -1.816 -12.143 1.00 89.94 85 PRO A O 1
ATOM 712 N N . GLU A 1 86 ? 8.109 -0.325 -11.039 1.00 90.25 86 GLU A N 1
ATOM 713 C CA . GLU A 1 86 ? 9.388 -0.829 -11.528 1.00 90.25 86 GLU A CA 1
ATOM 714 C C . GLU A 1 86 ? 9.878 -1.977 -10.638 1.00 90.25 86 GLU A C 1
ATOM 716 O O . GLU A 1 86 ? 9.994 -1.819 -9.427 1.00 90.25 86 GLU A O 1
ATOM 721 N N . VAL A 1 87 ? 10.195 -3.130 -11.231 1.00 88.62 87 VAL A N 1
ATOM 722 C CA . VAL A 1 87 ? 10.570 -4.359 -10.498 1.00 88.62 87 VAL A CA 1
ATOM 723 C C . VAL A 1 87 ? 11.847 -4.180 -9.678 1.00 88.62 87 VAL A C 1
ATOM 725 O O . VAL A 1 87 ? 11.952 -4.678 -8.562 1.00 88.62 87 VAL A O 1
ATOM 728 N N . CYS A 1 88 ? 12.826 -3.467 -10.233 1.00 87.38 88 CYS A N 1
ATOM 729 C CA . CYS A 1 88 ? 14.152 -3.311 -9.632 1.00 87.38 88 CYS A CA 1
ATOM 730 C C . CYS A 1 88 ? 14.198 -2.269 -8.510 1.00 87.38 88 CYS A C 1
ATOM 732 O O . CYS A 1 88 ? 15.265 -2.026 -7.943 1.00 87.38 88 CYS A O 1
ATOM 734 N N . TYR A 1 89 ? 13.071 -1.623 -8.220 1.00 86.6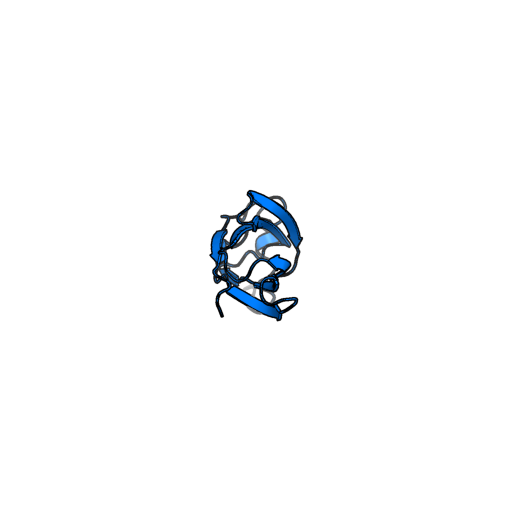9 89 TYR A N 1
ATOM 735 C CA . TYR A 1 89 ? 13.011 -0.512 -7.297 1.00 86.69 89 TYR A CA 1
ATOM 736 C C . TYR A 1 89 ? 11.993 -0.778 -6.189 1.00 86.69 89 TYR A C 1
ATOM 738 O O . TYR A 1 89 ? 10.851 -1.146 -6.470 1.00 86.69 89 TYR A O 1
ATOM 746 N N . PRO A 1 90 ? 12.379 -0.579 -4.918 1.00 86.88 90 PRO A N 1
ATOM 747 C CA . PRO A 1 90 ? 11.439 -0.698 -3.824 1.00 86.88 90 PRO A CA 1
ATOM 748 C C . PRO A 1 90 ? 10.412 0.433 -3.892 1.00 86.88 90 PRO A C 1
ATOM 750 O O . PRO A 1 90 ? 10.700 1.536 -4.364 1.00 86.88 90 PRO A O 1
ATOM 753 N N . VAL A 1 91 ? 9.219 0.168 -3.375 1.00 89.19 91 VAL A N 1
ATOM 754 C CA . VAL A 1 91 ? 8.112 1.126 -3.385 1.00 89.19 91 VAL A CA 1
ATOM 755 C C . VAL A 1 91 ? 7.627 1.350 -1.962 1.00 89.19 91 VAL A C 1
ATOM 757 O O . VAL A 1 91 ? 7.500 0.408 -1.177 1.00 89.19 91 VAL A O 1
ATOM 760 N N . GLU A 1 92 ? 7.401 2.609 -1.603 1.00 93.25 92 GLU A N 1
ATOM 761 C CA . GLU A 1 92 ? 6.878 2.976 -0.289 1.00 93.25 92 GLU A CA 1
ATOM 762 C C . GLU A 1 92 ? 5.350 2.987 -0.350 1.00 93.25 92 GLU A C 1
ATOM 764 O O . GLU A 1 92 ? 4.748 3.613 -1.228 1.00 93.25 92 GLU A O 1
ATOM 769 N N . VAL A 1 93 ? 4.726 2.258 0.573 1.00 95.31 93 VAL A N 1
ATOM 770 C CA . VAL A 1 93 ? 3.276 2.139 0.681 1.00 95.31 93 VAL A CA 1
ATOM 771 C C . VAL A 1 93 ? 2.843 2.653 2.044 1.00 95.31 93 VAL A C 1
ATOM 773 O O . VAL A 1 93 ? 3.185 2.088 3.085 1.00 95.31 93 VAL A O 1
ATOM 776 N N . PHE A 1 94 ? 2.025 3.697 2.019 1.00 96.25 94 PHE A N 1
ATOM 777 C CA . PHE A 1 94 ? 1.351 4.240 3.184 1.00 96.25 94 PHE A CA 1
ATOM 778 C C . PHE A 1 94 ? -0.128 3.856 3.152 1.00 96.25 94 PHE A C 1
ATOM 780 O O . PHE A 1 94 ? -0.795 4.026 2.133 1.00 96.25 94 PHE A O 1
ATOM 787 N N . ILE A 1 95 ? -0.657 3.354 4.265 1.00 97.25 95 ILE A N 1
ATOM 788 C CA . ILE A 1 95 ? -2.056 2.950 4.407 1.00 97.25 95 ILE A CA 1
ATOM 789 C C . ILE A 1 95 ? -2.632 3.581 5.667 1.00 97.25 95 ILE A C 1
ATOM 791 O O . ILE A 1 95 ? -2.206 3.281 6.779 1.00 97.25 95 ILE A O 1
ATOM 795 N N . GLN A 1 96 ? -3.661 4.398 5.488 1.00 96.56 96 GLN A N 1
ATOM 796 C CA . GLN A 1 96 ? -4.417 5.035 6.555 1.00 96.56 96 GLN A CA 1
ATOM 797 C C . GLN A 1 96 ? -5.809 4.392 6.646 1.00 96.56 96 GLN A C 1
ATOM 799 O O . GLN A 1 96 ? -6.649 4.642 5.774 1.00 96.56 96 GLN A O 1
ATOM 804 N N . PRO A 1 97 ? -6.086 3.568 7.675 1.00 95.31 97 PRO A N 1
ATOM 805 C CA . PRO A 1 97 ? -7.428 3.048 7.905 1.00 95.31 97 PRO A CA 1
ATOM 806 C C . PRO A 1 97 ? -8.346 4.158 8.426 1.00 95.31 97 PRO A C 1
ATOM 808 O O . PRO A 1 97 ? -7.939 4.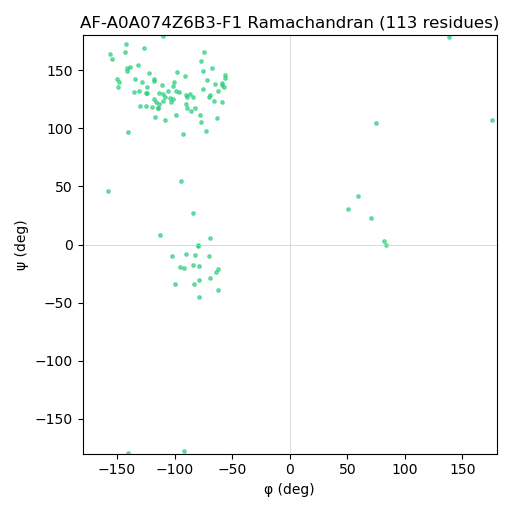991 9.242 1.00 95.31 97 PRO A O 1
ATOM 811 N N . GLU A 1 98 ? -9.596 4.151 7.975 1.00 92.44 98 GLU A N 1
ATOM 812 C CA . GLU A 1 98 ? -10.638 5.075 8.416 1.00 92.44 98 GLU A CA 1
ATOM 813 C C . GLU A 1 98 ? -11.943 4.319 8.705 1.00 92.44 98 GLU A C 1
ATOM 815 O O . GLU A 1 98 ? -12.299 3.369 8.005 1.00 92.44 98 GLU A O 1
ATOM 820 N N . ALA A 1 99 ? -12.671 4.739 9.739 1.00 88.62 99 ALA A N 1
ATOM 821 C CA . ALA A 1 99 ? -13.997 4.225 10.083 1.00 88.62 99 ALA A CA 1
ATOM 822 C C . ALA A 1 99 ? -14.814 5.331 10.747 1.00 88.62 99 ALA A C 1
ATOM 824 O O . ALA A 1 99 ? -14.301 6.030 11.608 1.00 88.62 99 ALA A O 1
ATOM 825 N N . SER A 1 100 ? -16.081 5.513 10.369 1.00 82.31 100 SER A N 1
ATOM 826 C CA . SER A 1 100 ? -16.993 6.455 11.051 1.00 82.31 100 SER A CA 1
ATOM 827 C C . SER A 1 100 ? -16.434 7.882 11.247 1.00 82.31 100 SER A C 1
ATOM 829 O O . SER A 1 100 ? -16.769 8.558 12.215 1.00 82.31 100 SER A O 1
ATOM 831 N N . GLY A 1 101 ? -15.574 8.348 10.332 1.00 79.75 101 GLY A N 1
ATOM 832 C CA . GLY A 1 101 ? -14.937 9.669 10.397 1.00 79.75 101 GLY A CA 1
ATOM 833 C C . GLY A 1 101 ? -13.680 9.759 11.273 1.00 79.75 101 GLY A C 1
ATOM 834 O O . GLY A 1 101 ? -13.074 10.826 11.328 1.00 79.75 101 GLY A O 1
ATOM 835 N N . THR A 1 102 ? -13.255 8.670 11.918 1.00 85.75 102 THR A N 1
ATOM 836 C CA . THR A 1 102 ? -11.983 8.582 12.645 1.00 85.75 102 THR A CA 1
ATOM 837 C C . THR A 1 102 ? -10.907 7.908 11.794 1.00 85.75 102 THR A C 1
ATOM 839 O O . THR A 1 102 ? -11.187 7.048 10.953 1.00 85.75 102 THR A O 1
ATOM 842 N N . ARG A 1 103 ? -9.658 8.325 12.010 1.00 91.62 103 ARG A N 1
ATOM 843 C CA . ARG A 1 103 ? -8.446 7.747 11.417 1.00 91.62 103 ARG A CA 1
ATOM 844 C C . ARG A 1 103 ? -7.764 6.859 12.443 1.00 91.62 103 ARG A C 1
ATOM 846 O O . ARG A 1 103 ? -7.680 7.257 13.600 1.00 91.62 103 ARG A O 1
ATOM 853 N N . GLY A 1 104 ? -7.315 5.684 12.013 1.00 90.69 104 GLY A N 1
ATOM 854 C CA . GLY A 1 104 ? -6.513 4.793 12.852 1.00 90.69 104 GLY A CA 1
ATOM 855 C C . GLY A 1 104 ? -5.014 5.006 12.703 1.00 90.69 104 GLY A C 1
ATOM 856 O O . GLY A 1 104 ? -4.575 5.861 11.936 1.00 90.69 104 GLY A O 1
ATOM 857 N N . GLU A 1 105 ? -4.221 4.205 13.400 1.00 93.69 105 GLU A N 1
ATOM 858 C CA . GLU A 1 105 ? -2.771 4.180 13.218 1.00 93.69 105 GLU A CA 1
ATOM 859 C C . GLU A 1 105 ? -2.414 3.816 11.759 1.00 93.69 105 GLU A C 1
ATOM 861 O O . GLU A 1 105 ? -2.840 2.760 11.264 1.00 93.69 105 GLU A O 1
ATOM 866 N N . PRO A 1 106 ? -1.658 4.670 11.042 1.00 94.38 106 PRO A N 1
ATOM 867 C CA . PRO A 1 106 ? -1.250 4.369 9.684 1.00 94.38 106 PRO A CA 1
ATOM 868 C C . PRO A 1 106 ? -0.130 3.328 9.656 1.00 94.38 106 PRO A C 1
ATOM 870 O O . PRO A 1 106 ? 0.736 3.283 10.530 1.00 94.38 106 PRO A O 1
ATOM 873 N N . LEU A 1 107 ? -0.101 2.536 8.590 1.00 95.94 107 LEU A N 1
ATOM 874 C CA . LEU A 1 107 ? 1.062 1.739 8.227 1.00 95.94 107 LEU A CA 1
ATOM 875 C C . LEU A 1 107 ? 1.875 2.508 7.187 1.00 95.94 107 LEU A C 1
ATOM 877 O O . LEU A 1 107 ? 1.311 2.954 6.195 1.00 95.94 107 LEU A O 1
ATOM 881 N N . ASN A 1 108 ? 3.186 2.619 7.382 1.00 95.56 108 ASN A N 1
ATOM 882 C CA . ASN A 1 108 ? 4.108 3.021 6.326 1.00 95.56 108 ASN A CA 1
ATOM 883 C C . ASN A 1 108 ? 5.189 1.952 6.187 1.00 95.56 108 ASN A C 1
ATOM 885 O O . ASN A 1 108 ? 5.889 1.659 7.159 1.00 95.56 108 ASN A O 1
ATOM 889 N N . GLN A 1 109 ? 5.287 1.337 5.013 1.00 94.44 109 GLN A N 1
ATOM 890 C CA . GLN A 1 109 ? 6.229 0.257 4.777 1.00 94.44 109 GLN A CA 1
ATOM 891 C C . GLN A 1 109 ? 6.718 0.240 3.331 1.00 94.44 109 GLN A C 1
ATOM 893 O O . GLN A 1 109 ? 5.958 0.412 2.380 1.00 94.44 109 GLN A O 1
ATOM 898 N N . THR A 1 110 ? 8.009 -0.031 3.178 1.00 92.00 110 THR A N 1
ATOM 899 C CA . THR A 1 110 ? 8.638 -0.272 1.885 1.00 92.00 110 THR A CA 1
ATOM 900 C C . THR A 1 110 ? 8.505 -1.744 1.511 1.00 92.00 110 THR A C 1
ATOM 902 O O . THR A 1 110 ? 8.848 -2.621 2.306 1.00 92.00 110 THR A O 1
ATOM 905 N N . ILE A 1 111 ? 8.021 -2.017 0.303 1.00 89.50 111 ILE A N 1
ATOM 906 C CA . ILE A 1 111 ? 7.948 -3.365 -0.265 1.00 89.50 111 ILE A CA 1
ATOM 907 C C . ILE A 1 111 ? 8.943 -3.475 -1.418 1.00 89.50 111 ILE A C 1
ATOM 909 O O . ILE A 1 111 ? 9.076 -2.561 -2.234 1.00 89.50 111 ILE A O 1
ATOM 913 N N . SER A 1 112 ? 9.652 -4.599 -1.460 1.00 86.88 112 SER A N 1
ATOM 914 C CA . SER A 1 112 ? 10.493 -4.953 -2.596 1.00 86.88 112 SER A CA 1
ATOM 915 C C . SER A 1 112 ? 9.678 -5.770 -3.594 1.00 86.88 112 SER A C 1
ATOM 917 O O . SER A 1 112 ? 8.764 -6.505 -3.205 1.00 86.88 112 SER A O 1
ATOM 919 N N . LEU A 1 113 ? 9.964 -5.582 -4.879 1.00 84.62 113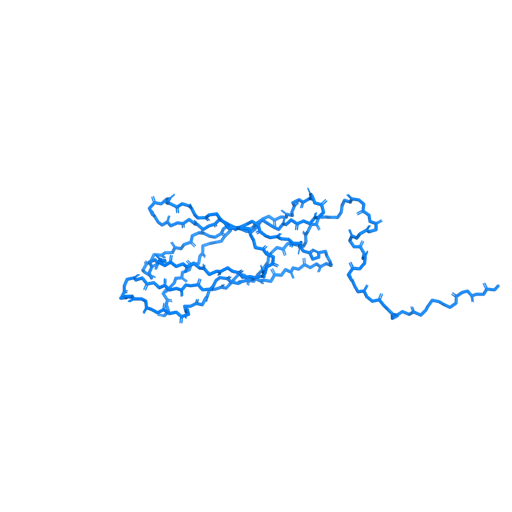 LEU A N 1
ATOM 920 C CA . LEU A 1 113 ? 9.265 -6.237 -5.987 1.00 84.62 113 LEU A CA 1
ATOM 921 C C . LEU A 1 113 ? 10.174 -7.229 -6.730 1.00 84.62 113 LEU A C 1
ATOM 923 O O . LEU A 1 113 ? 9.783 -7.759 -7.768 1.00 84.62 113 LEU A O 1
ATOM 927 N N . ASP A 1 114 ? 11.367 -7.501 -6.200 1.00 70.81 114 ASP A N 1
ATOM 928 C CA . ASP A 1 114 ? 12.253 -8.557 -6.673 1.00 70.81 114 ASP A CA 1
ATOM 929 C C . ASP A 1 114 ? 11.687 -9.921 -6.253 1.00 70.81 114 ASP A C 1
ATOM 931 O O . ASP A 1 114 ? 11.791 -10.356 -5.109 1.00 70.81 114 ASP A O 1
ATOM 935 N N . GLY A 1 115 ? 10.990 -10.561 -7.191 1.00 57.12 115 GLY A N 1
ATOM 936 C CA . GLY A 1 115 ? 10.609 -11.971 -7.092 1.00 57.12 115 GLY A CA 1
ATOM 937 C C . GLY A 1 115 ? 11.760 -12.900 -7.441 1.00 57.12 115 GLY A C 1
ATOM 938 O O . GLY A 1 115 ? 12.551 -12.525 -8.337 1.00 57.12 115 GLY A O 1
#

Secondary structure (DSSP, 8-state):
--------S-TTSGGGSSTTPPPPEEEEEEEEEEEESSSSEEEEEEEEEEESSS--SEEEEEEE-TTS-EEEEEESSSEEEEEEEETTS-EEEEEEEEETTEE-PPEEEEE----